Protein AF-A0A0V0QT48-F1 (afdb_monomer)

Radius of gyration: 17.93 Å; Cα contacts (8 Å, |Δi|>4): 90; chains: 1; bounding box: 44×34×43 Å

Nearest PDB structures (foldseek):
  7otc-assembly1_w  TM=9.132E-01  e=5.231E-03  Escherichia coli BL21(DE3)
  8p2h-assembly1_E  TM=9.180E-01  e=8.820E-03  Staphylococcus aureus subsp. aureus NCTC 8325
  8p2f-assembly1_E  TM=8.529E-01  e=9.415E-03  Staphylococcus aureus subsp. aureus NCTC 8325
  7ug7-assembly1_EF  TM=8.406E-01  e=2.061E-02  Escherichia coli K-12
  4v9p-assembly3_FV  TM=8.915E-01  e=2.676E-02  Escherichia coli K-12

Mean predicted aligned error: 7.9 Å

Structure (mmCIF, N/CA/C/O backbone):
data_AF-A0A0V0QT48-F1
#
_entry.id   AF-A0A0V0QT48-F1
#
loop_
_atom_site.group_PDB
_atom_site.id
_atom_site.type_symbol
_atom_site.label_atom_id
_atom_site.label_alt_id
_atom_site.label_comp_id
_atom_site.label_asym_id
_atom_site.label_entity_id
_atom_site.label_seq_id
_atom_site.pdbx_PDB_ins_code
_atom_site.Cartn_x
_atom_site.Cartn_y
_atom_site.Cartn_z
_atom_site.occupancy
_atom_site.B_iso_or_equiv
_atom_site.auth_seq_id
_atom_site.auth_comp_id
_atom_site.auth_asym_id
_atom_site.auth_atom_id
_atom_site.pdbx_PDB_model_num
ATOM 1 N N . MET A 1 1 ? 9.657 9.840 -15.668 1.00 52.44 1 MET A N 1
ATOM 2 C CA . MET A 1 1 ? 8.442 10.635 -15.364 1.00 52.44 1 MET A CA 1
ATOM 3 C C . MET A 1 1 ? 8.785 12.114 -15.539 1.00 52.44 1 MET A C 1
ATOM 5 O O . MET A 1 1 ? 9.656 12.593 -14.827 1.00 52.44 1 MET A O 1
ATOM 9 N N . MET A 1 2 ? 8.202 12.817 -16.515 1.00 56.00 2 MET A N 1
ATOM 10 C CA . MET A 1 2 ? 8.464 14.252 -16.744 1.00 56.00 2 MET A CA 1
ATOM 11 C C . MET A 1 2 ? 7.289 15.080 -16.213 1.00 56.00 2 MET A C 1
ATOM 13 O O . MET A 1 2 ? 6.434 15.545 -16.968 1.00 56.00 2 MET A O 1
ATOM 17 N N . GLY A 1 3 ? 7.235 15.229 -14.886 1.00 69.69 3 GLY A N 1
ATOM 18 C CA . GLY A 1 3 ? 6.215 16.028 -14.203 1.00 69.69 3 GLY A CA 1
ATOM 19 C C . GLY A 1 3 ? 4.791 15.561 -14.518 1.00 69.69 3 GLY A C 1
ATOM 20 O O . GLY A 1 3 ? 4.450 14.4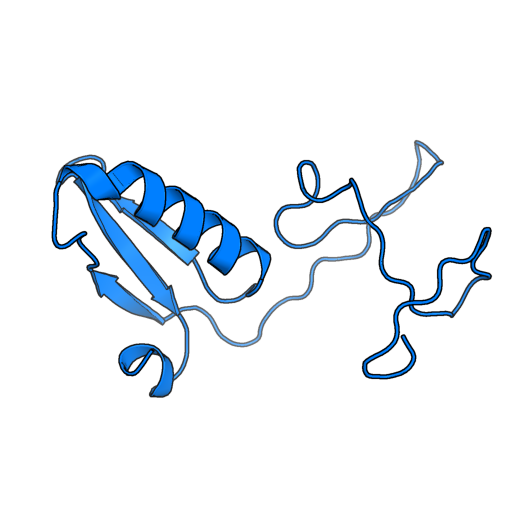07 -14.275 1.00 69.69 3 GLY A O 1
ATOM 21 N N . ASN A 1 4 ? 3.976 16.457 -15.081 1.00 76.25 4 ASN A N 1
ATOM 22 C CA . ASN A 1 4 ? 2.549 16.230 -15.342 1.00 76.25 4 ASN A CA 1
ATOM 2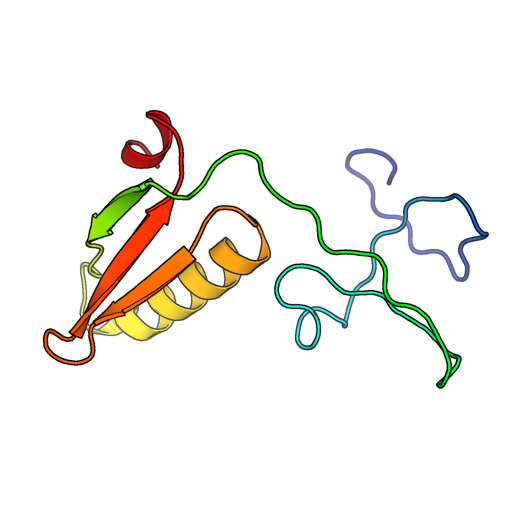3 C C . ASN A 1 4 ? 2.233 15.452 -16.630 1.00 76.25 4 ASN A C 1
ATOM 25 O O . ASN A 1 4 ? 1.064 15.152 -16.868 1.00 76.25 4 ASN A O 1
ATOM 29 N N . LYS A 1 5 ? 3.217 15.152 -17.489 1.00 78.88 5 LYS A N 1
ATOM 30 C CA . LYS A 1 5 ? 2.966 14.446 -18.757 1.00 78.88 5 LYS A CA 1
ATOM 31 C C . LYS A 1 5 ? 3.447 13.001 -18.681 1.00 78.88 5 LYS A C 1
ATOM 33 O O . LYS A 1 5 ? 4.601 12.728 -18.345 1.00 78.88 5 LYS A O 1
ATOM 38 N N . GLN A 1 6 ? 2.548 12.086 -19.028 1.00 81.06 6 GLN A N 1
ATOM 39 C CA . GLN A 1 6 ? 2.856 10.677 -19.243 1.00 81.06 6 GLN A CA 1
ATOM 40 C C . GLN A 1 6 ? 3.148 10.479 -20.731 1.00 81.06 6 GLN A C 1
ATOM 42 O O . GLN A 1 6 ? 2.366 10.899 -21.580 1.00 81.06 6 GLN A O 1
ATOM 47 N N . ILE A 1 7 ? 4.297 9.884 -21.035 1.00 84.56 7 ILE A N 1
ATOM 48 C CA . ILE A 1 7 ? 4.696 9.518 -22.393 1.00 84.56 7 ILE A CA 1
ATOM 49 C C . ILE A 1 7 ? 4.855 8.004 -22.380 1.00 84.56 7 ILE A C 1
ATOM 51 O O . ILE A 1 7 ? 5.603 7.480 -21.553 1.00 84.56 7 ILE A O 1
ATOM 55 N N . GLN A 1 8 ? 4.121 7.319 -23.252 1.00 87.38 8 GLN A N 1
ATOM 56 C CA . GLN A 1 8 ? 4.284 5.883 -23.442 1.00 87.38 8 GLN A CA 1
ATOM 57 C C . GLN A 1 8 ? 5.570 5.632 -24.229 1.00 87.38 8 GLN A C 1
ATOM 59 O O . GLN A 1 8 ? 5.861 6.336 -25.195 1.00 87.38 8 GLN A O 1
ATOM 64 N N . VAL A 1 9 ? 6.354 4.663 -23.772 1.00 88.56 9 VAL A N 1
ATOM 65 C CA . VAL A 1 9 ? 7.623 4.259 -24.381 1.00 88.56 9 VAL A CA 1
ATOM 66 C C . VAL A 1 9 ? 7.624 2.744 -24.531 1.00 88.56 9 VAL A C 1
ATOM 68 O O . VAL A 1 9 ? 7.157 2.047 -23.632 1.00 88.56 9 VAL A O 1
ATOM 71 N N . ASP A 1 10 ? 8.160 2.243 -25.642 1.00 90.06 10 ASP A N 1
ATOM 72 C CA . ASP A 1 10 ? 8.167 0.801 -25.930 1.00 90.06 10 ASP A CA 1
ATOM 73 C C . ASP A 1 10 ? 9.182 0.032 -25.072 1.00 90.06 10 ASP A C 1
ATOM 75 O O . ASP A 1 10 ? 8.999 -1.147 -24.782 1.00 90.06 10 ASP A O 1
ATOM 79 N N . SER A 1 11 ? 10.272 0.686 -24.654 1.00 88.81 11 SER A N 1
ATOM 80 C CA . SER A 1 11 ? 11.296 0.080 -23.801 1.00 88.81 11 SER A CA 1
ATOM 81 C C . SER A 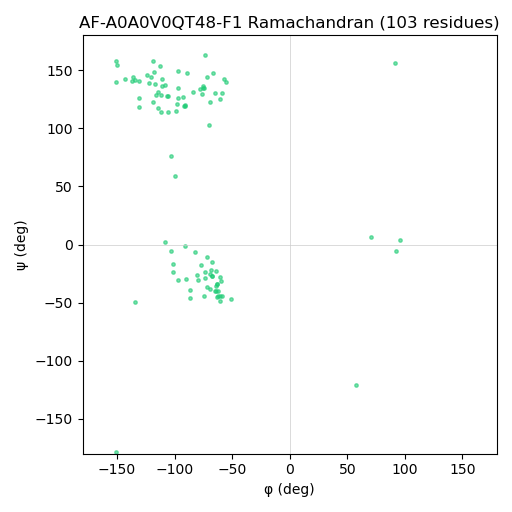1 11 ? 11.988 1.107 -22.906 1.00 88.81 11 SER A C 1
ATOM 83 O O . SER A 1 11 ? 12.050 2.300 -23.214 1.00 88.81 11 SER A O 1
ATOM 85 N N . VAL A 1 12 ? 12.508 0.635 -21.770 1.00 89.75 12 VAL A N 1
ATOM 86 C CA . VAL A 1 12 ? 13.214 1.448 -20.773 1.00 89.75 12 VAL A CA 1
ATOM 87 C C . VAL A 1 12 ? 14.535 0.751 -20.431 1.00 89.75 12 VAL A C 1
ATOM 89 O O . VAL A 1 12 ? 14.498 -0.375 -19.937 1.00 89.75 12 VAL A O 1
ATOM 92 N N . PRO A 1 13 ? 15.706 1.372 -20.678 1.00 92.12 13 PRO A N 1
ATOM 93 C CA . PRO A 1 13 ? 16.986 0.761 -20.335 1.00 92.12 13 PRO A CA 1
ATOM 94 C C . PRO A 1 13 ? 17.242 0.792 -18.821 1.00 92.12 13 PRO A C 1
ATOM 96 O O . PRO A 1 13 ? 16.613 1.549 -18.075 1.00 92.12 13 PRO A O 1
ATOM 99 N N . ALA A 1 14 ? 18.194 -0.029 -18.371 1.00 90.19 14 ALA A N 1
ATOM 100 C CA . ALA A 1 14 ? 18.559 -0.145 -16.963 1.00 90.19 14 ALA A CA 1
ATOM 101 C C . ALA A 1 14 ? 18.988 1.205 -16.355 1.00 90.19 14 ALA A C 1
ATOM 103 O O . ALA A 1 14 ? 19.656 2.011 -16.999 1.00 90.19 14 ALA A O 1
ATOM 104 N N . GLY A 1 15 ? 18.615 1.431 -15.092 1.00 89.56 15 GLY A N 1
ATOM 105 C CA . GLY A 1 15 ? 18.956 2.644 -14.336 1.00 89.56 15 GLY A CA 1
ATOM 106 C C . GLY A 1 15 ? 17.924 3.773 -14.413 1.00 89.56 15 GLY A C 1
ATOM 107 O O . GLY A 1 15 ? 18.054 4.754 -13.686 1.00 89.56 15 GLY A O 1
ATOM 108 N N . ASN A 1 16 ? 16.876 3.632 -15.230 1.00 89.06 16 ASN A N 1
ATOM 109 C CA . ASN A 1 16 ? 15.809 4.625 -15.349 1.00 89.06 16 ASN A CA 1
ATOM 110 C C . ASN A 1 16 ? 14.576 4.288 -14.499 1.00 89.06 16 ASN A C 1
ATOM 112 O O . ASN A 1 16 ? 14.204 3.128 -14.339 1.00 89.06 16 ASN A O 1
ATOM 116 N N . THR A 1 17 ? 13.875 5.326 -14.034 1.00 88.25 17 THR A N 1
ATOM 117 C CA . THR A 1 17 ? 12.579 5.189 -13.350 1.00 88.25 17 THR A CA 1
ATOM 118 C C . THR A 1 17 ? 11.426 5.277 -14.349 1.00 88.25 17 THR A C 1
ATOM 120 O O . THR A 1 17 ? 11.211 6.321 -14.979 1.00 88.25 17 THR A O 1
ATOM 123 N N . CYS A 1 18 ? 10.639 4.207 -14.446 1.00 88.94 18 CYS A N 1
ATOM 124 C CA . CYS A 1 18 ? 9.424 4.137 -15.254 1.00 88.94 18 CYS A CA 1
ATOM 125 C C . CYS A 1 18 ? 8.184 3.867 -14.393 1.00 88.94 18 CYS A C 1
ATOM 127 O O . CYS A 1 18 ? 8.284 3.377 -13.270 1.00 88.94 18 CYS A O 1
ATOM 129 N N . ALA A 1 19 ? 7.017 4.233 -14.921 1.00 88.25 19 ALA A N 1
ATOM 130 C CA . ALA A 1 19 ? 5.734 3.826 -14.368 1.00 88.25 19 ALA A CA 1
ATOM 131 C C . ALA A 1 19 ? 5.244 2.612 -15.160 1.00 88.25 19 ALA A C 1
ATOM 133 O O . ALA A 1 19 ? 5.319 2.614 -16.388 1.00 88.25 19 ALA A O 1
ATOM 134 N N . LEU A 1 20 ? 4.754 1.597 -14.455 1.00 87.06 20 LEU A N 1
ATOM 135 C CA . LEU A 1 20 ? 4.189 0.389 -15.045 1.00 87.06 20 LEU A CA 1
ATOM 136 C C . LEU A 1 20 ? 2.683 0.373 -14.793 1.00 87.06 20 LEU A C 1
ATOM 138 O O . LEU A 1 20 ? 2.232 0.778 -13.725 1.00 87.06 20 LEU A O 1
ATOM 142 N N . GLN A 1 21 ? 1.919 -0.097 -15.774 1.00 86.12 21 GLN A N 1
ATOM 143 C CA . GLN A 1 21 ? 0.466 -0.236 -15.694 1.00 86.12 21 GLN A CA 1
ATOM 144 C C . GLN A 1 21 ? 0.085 -1.707 -15.899 1.00 86.12 21 GLN A C 1
ATOM 146 O O . GLN A 1 21 ? 0.716 -2.397 -16.696 1.00 86.12 21 GLN A O 1
ATOM 151 N N . GLY A 1 22 ? -0.948 -2.182 -15.195 1.00 85.94 22 GLY A N 1
ATOM 152 C CA . GLY A 1 22 ? -1.483 -3.546 -15.350 1.00 85.94 22 GLY A CA 1
ATOM 153 C C . GLY A 1 22 ? -0.949 -4.580 -14.352 1.00 85.94 22 GLY A C 1
ATOM 154 O O . GLY A 1 22 ? -1.307 -5.748 -14.437 1.00 85.94 22 GLY A O 1
ATOM 155 N N . ILE A 1 23 ? -0.126 -4.159 -13.389 1.00 86.69 23 ILE A N 1
ATOM 156 C CA . ILE A 1 23 ? 0.451 -5.024 -12.341 1.00 86.69 23 ILE A CA 1
ATOM 157 C C . ILE A 1 23 ? -0.155 -4.782 -10.947 1.00 86.69 23 ILE A C 1
ATOM 159 O O . ILE A 1 23 ? 0.251 -5.415 -9.971 1.00 86.69 23 ILE A O 1
ATOM 163 N N . ASP A 1 24 ? -1.139 -3.885 -10.853 1.00 81.56 24 ASP A N 1
ATOM 164 C CA . ASP A 1 24 ? -1.738 -3.417 -9.594 1.00 81.56 24 ASP A CA 1
ATOM 165 C C . ASP A 1 24 ? -2.458 -4.526 -8.812 1.00 81.56 24 ASP A C 1
ATOM 167 O O . ASP A 1 24 ? -2.655 -4.407 -7.599 1.00 81.56 24 ASP A O 1
ATOM 171 N N . ASP A 1 25 ? -2.869 -5.598 -9.491 1.00 83.12 25 ASP A N 1
ATOM 172 C CA . ASP A 1 25 ? -3.543 -6.744 -8.874 1.00 83.12 25 ASP A CA 1
ATOM 173 C C . ASP A 1 25 ? -2.563 -7.711 -8.199 1.00 83.12 25 ASP A C 1
ATOM 175 O O . ASP A 1 25 ? -2.926 -8.378 -7.230 1.00 83.12 25 ASP A O 1
ATOM 179 N N . PHE A 1 26 ? -1.310 -7.751 -8.658 1.00 83.25 26 PHE A N 1
ATOM 180 C CA . PHE A 1 26 ? -0.289 -8.673 -8.154 1.00 83.25 26 PHE A CA 1
ATOM 181 C C . PHE A 1 26 ? 0.613 -8.032 -7.097 1.00 83.25 26 PHE A C 1
ATOM 183 O O . PHE A 1 26 ? 1.099 -8.717 -6.195 1.00 83.25 26 PHE A O 1
ATOM 190 N N . ILE A 1 27 ? 0.838 -6.718 -7.180 1.00 83.38 27 ILE A N 1
ATOM 191 C CA . ILE A 1 27 ? 1.704 -5.991 -6.248 1.00 83.38 27 ILE A CA 1
ATOM 192 C C . ILE A 1 27 ? 0.847 -5.171 -5.284 1.00 83.38 27 ILE A C 1
ATOM 194 O O . ILE A 1 27 ? 0.199 -4.204 -5.668 1.00 83.38 27 ILE A O 1
ATOM 198 N N . ILE A 1 28 ? 0.877 -5.539 -3.999 1.00 76.81 28 ILE A N 1
ATOM 199 C CA . ILE A 1 28 ? 0.103 -4.841 -2.960 1.00 76.81 28 ILE A CA 1
ATOM 200 C C . ILE A 1 28 ? 0.872 -3.640 -2.391 1.00 76.81 28 ILE A C 1
ATOM 202 O O . ILE A 1 28 ? 0.291 -2.577 -2.220 1.00 76.81 28 ILE A O 1
ATOM 206 N N . LYS A 1 29 ? 2.163 -3.798 -2.070 1.00 79.19 29 LYS A N 1
ATOM 207 C CA . LYS A 1 29 ? 2.985 -2.734 -1.450 1.00 79.19 29 LYS A CA 1
ATOM 208 C C . LYS A 1 29 ? 4.353 -2.581 -2.093 1.00 79.19 29 LYS A C 1
ATOM 210 O O . LYS A 1 29 ? 4.801 -1.489 -2.421 1.00 79.19 29 LYS A O 1
ATOM 215 N N . THR A 1 30 ? 5.062 -3.689 -2.248 1.00 83.81 30 THR A N 1
ATOM 216 C CA . THR A 1 30 ? 6.378 -3.716 -2.880 1.00 83.81 30 THR A CA 1
ATOM 217 C C . THR A 1 30 ? 6.559 -5.081 -3.516 1.00 83.81 30 THR A C 1
ATOM 219 O O . THR A 1 30 ? 6.169 -6.088 -2.928 1.00 83.81 30 THR A O 1
ATOM 222 N N . GLY A 1 31 ? 7.145 -5.113 -4.705 1.00 85.38 31 GLY A N 1
ATOM 223 C CA . GLY A 1 31 ? 7.455 -6.339 -5.424 1.00 85.38 31 GLY A CA 1
ATOM 224 C C . GLY A 1 31 ? 8.679 -6.133 -6.305 1.00 85.38 31 GLY A C 1
ATOM 225 O O . GLY A 1 31 ? 9.037 -5.002 -6.629 1.00 85.38 31 GLY A O 1
ATOM 226 N N . SER A 1 32 ? 9.345 -7.226 -6.657 1.00 87.75 32 SER A N 1
ATOM 227 C CA . SER A 1 32 ? 10.403 -7.243 -7.667 1.00 87.75 32 SER A CA 1
ATOM 228 C C . SER A 1 32 ? 9.896 -8.036 -8.861 1.00 87.75 32 SER A C 1
ATOM 230 O O . SER A 1 32 ? 9.397 -9.143 -8.682 1.00 87.75 32 SER A O 1
ATOM 232 N N . ILE A 1 33 ? 9.997 -7.457 -10.055 1.00 88.25 33 ILE A N 1
ATOM 233 C CA . ILE A 1 33 ? 9.610 -8.110 -11.308 1.00 88.25 33 ILE A CA 1
ATOM 234 C C . ILE A 1 33 ? 10.876 -8.691 -11.920 1.00 88.25 33 ILE A C 1
ATOM 236 O O . ILE A 1 33 ? 11.876 -7.987 -12.068 1.00 88.25 33 ILE A O 1
ATOM 240 N N . VAL A 1 34 ? 10.837 -9.980 -12.228 1.00 88.31 34 VAL A N 1
ATOM 241 C CA . VAL A 1 34 ? 11.980 -10.770 -12.683 1.00 88.31 34 VAL A CA 1
ATOM 242 C C . VAL A 1 34 ? 11.498 -11.757 -13.739 1.00 88.31 34 VAL A C 1
ATOM 244 O O . VAL A 1 34 ? 10.398 -12.288 -13.631 1.00 88.31 34 VAL A O 1
ATOM 247 N N . GLU A 1 35 ? 12.317 -11.990 -14.759 1.00 86.44 35 GLU A N 1
ATOM 248 C CA . GLU A 1 35 ? 12.054 -13.004 -15.790 1.00 86.44 35 GLU A CA 1
ATOM 249 C C . GLU A 1 35 ? 12.659 -14.367 -15.411 1.00 86.44 35 GLU A C 1
ATOM 251 O O . GLU A 1 35 ? 12.132 -15.417 -15.757 1.00 86.44 35 GLU A O 1
ATOM 256 N N . LEU A 1 36 ? 13.763 -14.353 -14.659 1.00 89.56 36 LEU A N 1
ATOM 257 C CA . LEU A 1 36 ? 14.502 -15.545 -14.248 1.00 89.56 36 LEU A CA 1
ATOM 258 C C . LEU A 1 36 ? 13.885 -16.178 -12.993 1.00 89.56 36 LEU A C 1
ATOM 260 O O . LEU A 1 36 ? 13.720 -15.502 -11.973 1.00 89.56 36 LEU A O 1
ATOM 264 N N . GLU A 1 37 ? 13.658 -17.494 -13.031 1.00 79.06 37 GLU A N 1
ATOM 265 C CA . GLU A 1 37 ? 13.128 -18.262 -11.890 1.00 79.06 37 GLU A CA 1
ATOM 266 C C . GLU A 1 37 ? 14.069 -18.253 -10.676 1.00 79.06 37 GLU A C 1
ATOM 268 O O . GLU A 1 37 ? 13.614 -18.217 -9.536 1.00 79.06 37 GLU A O 1
ATOM 273 N N . ASN A 1 38 ? 15.388 -18.233 -10.900 1.00 82.12 38 ASN A N 1
ATOM 274 C CA . ASN A 1 38 ? 16.389 -18.279 -9.832 1.00 82.12 38 ASN A CA 1
ATOM 275 C C . ASN A 1 38 ? 16.942 -16.881 -9.509 1.00 82.12 38 ASN A C 1
ATOM 277 O O . ASN A 1 38 ? 18.133 -16.602 -9.673 1.00 82.12 38 ASN A O 1
ATOM 281 N N . SER A 1 39 ? 16.052 -15.972 -9.120 1.00 82.75 39 SER A N 1
ATOM 282 C CA . SER A 1 39 ? 16.369 -14.565 -8.863 1.00 82.75 39 SER A CA 1
ATOM 283 C C . SER A 1 39 ? 16.232 -14.191 -7.386 1.00 82.75 39 SER A C 1
ATOM 285 O O . SER A 1 39 ? 15.482 -14.793 -6.619 1.00 82.75 39 SER A O 1
ATOM 287 N N . TYR A 1 40 ? 16.987 -13.171 -6.975 1.00 84.38 40 TYR A N 1
ATOM 288 C CA . TYR A 1 40 ? 16.969 -12.659 -5.608 1.00 84.38 40 TYR A CA 1
ATOM 289 C C . TYR A 1 40 ? 16.077 -11.413 -5.538 1.00 84.38 40 TYR A C 1
ATOM 291 O O . TYR A 1 40 ? 16.418 -10.400 -6.156 1.00 84.38 40 TYR A O 1
ATOM 299 N N . PRO A 1 41 ? 14.948 -11.446 -4.803 1.00 83.31 41 PRO A N 1
ATOM 300 C CA . PRO A 1 41 ? 14.066 -10.292 -4.699 1.00 83.31 41 PRO A CA 1
ATOM 301 C C . PRO A 1 41 ? 14.747 -9.144 -3.949 1.00 83.31 41 PRO A C 1
ATOM 303 O O . PRO A 1 41 ? 15.530 -9.352 -3.015 1.00 83.31 41 PRO A O 1
ATOM 306 N N . ILE A 1 42 ? 14.408 -7.911 -4.325 1.00 85.56 42 ILE A N 1
ATOM 307 C CA . ILE A 1 42 ? 14.870 -6.722 -3.613 1.00 85.56 42 ILE A CA 1
ATOM 308 C C . ILE A 1 42 ? 14.268 -6.745 -2.210 1.00 85.56 42 ILE A C 1
ATOM 310 O O . ILE A 1 42 ? 13.061 -6.915 -2.023 1.00 85.56 42 ILE A O 1
ATOM 314 N N . LYS A 1 43 ? 15.123 -6.549 -1.205 1.00 82.12 43 LYS A N 1
ATOM 315 C CA . LYS A 1 43 ? 14.693 -6.496 0.190 1.00 82.12 43 LYS A CA 1
ATOM 316 C C . LYS A 1 43 ? 13.700 -5.353 0.385 1.00 82.12 43 LYS A C 1
ATOM 318 O O . LYS A 1 43 ? 14.010 -4.199 0.096 1.00 82.12 43 LYS A O 1
ATOM 323 N N . THR A 1 44 ? 12.526 -5.678 0.921 1.00 78.44 44 THR A N 1
ATOM 324 C CA . THR A 1 44 ? 11.480 -4.697 1.216 1.00 78.44 44 THR A CA 1
ATOM 325 C C . THR A 1 44 ? 12.011 -3.587 2.122 1.00 78.44 44 THR A C 1
ATOM 327 O O . THR A 1 44 ? 12.757 -3.847 3.074 1.00 78.44 44 THR A O 1
ATOM 330 N N . MET A 1 45 ? 11.605 -2.347 1.839 1.00 73.00 45 MET A N 1
ATOM 331 C CA . MET A 1 45 ? 11.935 -1.207 2.687 1.00 73.00 45 MET A CA 1
ATOM 332 C C . MET A 1 45 ? 11.413 -1.424 4.109 1.00 73.00 45 MET A C 1
ATOM 334 O O . MET A 1 45 ? 10.245 -1.749 4.323 1.00 73.00 45 MET A O 1
ATOM 338 N N . LYS A 1 46 ? 12.291 -1.212 5.093 1.00 73.62 46 LYS A N 1
ATOM 339 C CA . LYS A 1 46 ? 11.900 -1.110 6.498 1.00 73.62 46 LYS A CA 1
ATOM 340 C C . LYS A 1 46 ? 11.649 0.355 6.813 1.00 73.62 46 LYS A C 1
ATOM 342 O O . LYS A 1 46 ? 12.559 1.171 6.706 1.00 73.62 46 LYS A O 1
ATOM 347 N N . TYR A 1 47 ? 10.428 0.675 7.212 1.00 73.31 47 TYR A N 1
ATOM 348 C CA . TYR A 1 47 ? 10.107 2.001 7.721 1.00 73.31 47 TYR A CA 1
ATOM 349 C C . TYR A 1 47 ? 10.596 2.110 9.164 1.00 73.31 47 TYR A C 1
ATOM 351 O O . TYR A 1 47 ? 10.361 1.211 9.968 1.00 73.31 47 TYR A O 1
ATOM 359 N N . SER A 1 48 ? 11.264 3.216 9.499 1.00 74.94 48 SER A N 1
ATOM 360 C CA . SER A 1 48 ? 11.702 3.493 10.877 1.00 74.94 48 SER A CA 1
ATOM 361 C C . SER A 1 48 ? 10.531 3.739 11.831 1.00 74.94 48 SER A C 1
ATOM 363 O O . SER A 1 48 ? 10.715 3.738 13.044 1.00 74.94 48 SER A O 1
ATOM 365 N N . VAL A 1 49 ? 9.334 3.976 11.288 1.00 76.31 49 VAL A N 1
ATOM 366 C CA . VAL A 1 49 ? 8.125 4.288 12.045 1.00 76.31 49 VAL A CA 1
ATOM 367 C C . VAL A 1 49 ? 7.081 3.194 11.863 1.00 76.31 49 VAL A C 1
ATOM 369 O O . VAL A 1 49 ? 6.726 2.829 10.743 1.00 76.31 49 VAL A O 1
ATOM 372 N N . SER A 1 50 ? 6.564 2.704 12.984 1.00 76.81 50 SER A N 1
ATOM 373 C CA . SER A 1 50 ? 5.411 1.809 13.011 1.00 76.81 50 SER A CA 1
ATOM 374 C C . SER A 1 50 ? 4.113 2.623 13.096 1.00 76.81 50 SER A C 1
ATOM 376 O O . SER A 1 50 ? 4.106 3.699 13.709 1.00 76.81 50 SER A O 1
ATOM 378 N N . PRO A 1 51 ? 3.005 2.144 12.506 1.00 81.38 51 PRO A N 1
ATOM 379 C CA . PRO A 1 51 ? 1.705 2.779 12.666 1.00 81.38 51 PRO A CA 1
ATOM 380 C C . PRO A 1 51 ? 1.198 2.562 14.099 1.00 81.38 51 PRO A C 1
ATOM 382 O O . PRO A 1 51 ? 0.769 1.470 14.465 1.00 81.38 51 PRO A O 1
ATOM 385 N N . VAL A 1 52 ? 1.298 3.601 14.928 1.00 82.94 52 VAL A N 1
ATOM 386 C CA . VAL A 1 52 ? 0.912 3.565 16.352 1.00 82.94 52 VAL A CA 1
ATOM 387 C C . VAL A 1 52 ? -0.450 4.201 16.612 1.00 82.94 52 VAL A C 1
ATOM 389 O O . VAL A 1 52 ? -1.101 3.882 17.603 1.00 82.94 52 VAL A O 1
ATOM 392 N N . VAL A 1 53 ? -0.902 5.095 15.731 1.00 84.50 53 VAL A N 1
ATOM 393 C CA . VAL A 1 53 ? -2.185 5.781 15.885 1.00 84.50 53 VAL A CA 1
ATOM 394 C C . VAL A 1 53 ? -3.253 4.968 15.177 1.00 84.50 53 VAL A C 1
ATOM 396 O O . VAL A 1 53 ? -3.163 4.776 13.970 1.00 84.50 53 VAL A O 1
ATOM 399 N N . LYS A 1 54 ? -4.268 4.526 15.920 1.00 86.06 54 LYS A N 1
ATOM 400 C CA . LYS A 1 54 ? -5.429 3.803 15.397 1.00 86.06 54 LYS A CA 1
ATOM 401 C C . LYS A 1 54 ? -6.684 4.668 15.501 1.00 86.06 54 LYS A C 1
ATOM 403 O O . LYS A 1 54 ? -6.901 5.313 16.527 1.00 86.06 54 LYS A O 1
ATOM 408 N N . VAL A 1 55 ? -7.493 4.681 14.446 1.00 86.81 55 VAL A N 1
ATOM 409 C CA . VAL A 1 55 ? -8.775 5.395 14.381 1.00 86.81 55 VAL A CA 1
ATOM 410 C C . VAL A 1 55 ? -9.840 4.436 13.865 1.00 86.81 55 VAL A C 1
ATOM 412 O O . VAL A 1 55 ? -9.660 3.820 12.816 1.00 86.81 55 VAL A O 1
ATOM 415 N N . ALA A 1 56 ? -10.939 4.301 14.605 1.00 87.62 56 ALA A N 1
ATOM 416 C CA . ALA A 1 56 ? -12.104 3.552 14.153 1.00 87.62 56 ALA A CA 1
ATOM 417 C C . ALA A 1 56 ? -12.879 4.384 13.124 1.00 87.62 56 ALA A C 1
ATOM 419 O O . ALA A 1 56 ? -13.177 5.557 13.365 1.00 87.62 56 ALA A O 1
ATOM 420 N N . VAL A 1 57 ? -13.197 3.782 11.981 1.00 87.38 57 VAL A N 1
ATOM 421 C CA . VAL A 1 57 ? -13.937 4.421 10.890 1.00 87.38 57 VAL A CA 1
ATOM 422 C C . VAL A 1 57 ? -15.201 3.628 10.592 1.00 87.38 57 VAL A C 1
ATOM 424 O O . VAL A 1 57 ? -15.201 2.398 10.570 1.00 87.38 57 VAL A O 1
ATOM 427 N N . SER A 1 58 ? -16.295 4.339 10.345 1.00 86.00 58 SER A N 1
ATOM 428 C CA . SER A 1 58 ? -17.567 3.748 9.938 1.00 86.00 58 SER A CA 1
ATOM 429 C C . SER A 1 58 ? -18.178 4.565 8.800 1.00 86.00 58 SER A C 1
ATOM 431 O O . SER A 1 58 ? -18.010 5.788 8.751 1.00 86.00 58 SER A O 1
ATOM 433 N N . PRO A 1 59 ? -18.849 3.915 7.835 1.00 86.94 59 PRO A N 1
ATOM 434 C CA . PRO A 1 59 ? -19.527 4.633 6.772 1.00 86.94 59 PRO A CA 1
ATOM 435 C C . PRO A 1 59 ? -20.770 5.329 7.335 1.00 86.94 59 PRO A C 1
ATOM 437 O O . PRO A 1 59 ? -21.478 4.784 8.178 1.00 86.94 59 PRO A O 1
ATOM 440 N N . LYS A 1 60 ? -21.073 6.526 6.824 1.00 87.69 60 LYS A N 1
ATOM 441 C CA . LYS A 1 60 ? -22.270 7.278 7.230 1.00 87.69 60 LYS A CA 1
ATOM 442 C C . LYS A 1 60 ? -23.567 6.551 6.858 1.00 87.69 60 LYS A C 1
ATOM 444 O O . LYS A 1 60 ? -24.532 6.606 7.610 1.00 87.69 60 LYS A O 1
ATOM 449 N N . ASN A 1 61 ? -23.572 5.869 5.712 1.00 89.56 61 ASN A N 1
ATOM 450 C CA . ASN A 1 61 ? -24.675 5.027 5.262 1.00 89.56 61 ASN A CA 1
ATOM 451 C C . ASN A 1 61 ? -24.201 3.576 5.159 1.00 89.56 61 ASN A C 1
ATOM 453 O O . ASN A 1 61 ? -23.139 3.307 4.598 1.00 89.56 61 ASN A O 1
ATOM 457 N N . SER A 1 62 ? -25.025 2.623 5.591 1.00 83.12 62 SER A N 1
ATOM 458 C CA . SER A 1 62 ? -24.695 1.192 5.515 1.00 83.12 62 SER A CA 1
ATOM 459 C C . SER A 1 62 ? -24.471 0.694 4.079 1.00 83.12 62 SER A C 1
ATOM 461 O O . SER A 1 62 ? -23.688 -0.227 3.866 1.00 83.12 62 SER A O 1
ATOM 463 N N . ALA A 1 63 ? -25.099 1.328 3.083 1.00 89.62 63 ALA A N 1
ATOM 464 C CA . ALA A 1 63 ? -24.933 0.986 1.668 1.00 89.62 63 ALA A CA 1
ATOM 465 C C . ALA A 1 63 ? -23.531 1.308 1.109 1.00 89.62 63 ALA A C 1
ATOM 467 O O . ALA A 1 63 ? -23.116 0.716 0.114 1.00 89.62 63 ALA A O 1
ATOM 468 N N . ASP A 1 64 ? -22.786 2.218 1.745 1.00 89.62 64 ASP A N 1
ATOM 469 C CA . ASP A 1 64 ? -21.461 2.654 1.286 1.00 89.62 64 ASP A CA 1
ATOM 470 C C . ASP A 1 64 ? -20.311 1.823 1.887 1.00 89.62 64 ASP A C 1
ATOM 472 O O . ASP A 1 64 ? -19.148 2.022 1.533 1.00 89.62 64 ASP A O 1
ATOM 476 N N . LEU A 1 65 ? -20.609 0.848 2.753 1.00 86.88 65 LEU A N 1
ATOM 477 C CA . LEU A 1 65 ? -19.620 -0.061 3.340 1.00 86.88 65 LEU A CA 1
ATOM 478 C C . LEU A 1 65 ? -18.697 -0.750 2.307 1.00 86.88 65 LEU A C 1
ATOM 480 O O . LEU A 1 65 ? -17.478 -0.701 2.491 1.00 86.88 65 LEU A O 1
ATOM 484 N N . PRO A 1 66 ? -19.191 -1.323 1.188 1.00 88.69 66 PRO A N 1
ATOM 485 C CA . PRO A 1 66 ? -18.306 -1.893 0.169 1.00 88.69 66 PRO A CA 1
ATOM 486 C C . PRO A 1 66 ? -17.397 -0.844 -0.489 1.00 88.69 66 PRO A C 1
ATOM 488 O O . PRO A 1 66 ? -16.244 -1.141 -0.803 1.00 88.69 66 PRO A O 1
ATOM 491 N N . ARG A 1 67 ? -17.873 0.398 -0.657 1.00 89.19 67 ARG A N 1
ATOM 492 C CA . ARG A 1 67 ? -17.061 1.494 -1.211 1.00 89.19 67 ARG A CA 1
ATOM 493 C C . ARG A 1 67 ? -15.965 1.927 -0.244 1.00 89.19 67 ARG A C 1
ATOM 495 O O . ARG A 1 67 ? -14.849 2.195 -0.685 1.00 89.19 67 ARG A O 1
ATOM 502 N N . LEU A 1 68 ? -16.256 1.948 1.058 1.00 88.69 68 LEU A N 1
ATOM 503 C CA . LEU A 1 68 ? -15.266 2.239 2.094 1.00 88.69 68 LEU A CA 1
ATOM 504 C C . LEU A 1 68 ? -14.126 1.214 2.065 1.00 88.69 68 LEU A C 1
ATOM 506 O O . LEU A 1 68 ? -12.963 1.603 2.018 1.00 88.69 68 LEU A O 1
ATOM 510 N N . ILE A 1 69 ? -14.448 -0.083 2.020 1.00 88.00 69 ILE A N 1
ATOM 511 C CA . ILE A 1 69 ? -13.438 -1.154 1.977 1.00 88.00 69 ILE A CA 1
ATOM 512 C C . ILE A 1 69 ? -12.560 -1.032 0.724 1.00 88.00 69 ILE A C 1
ATOM 514 O O . ILE A 1 69 ? -11.336 -1.112 0.821 1.00 88.00 69 ILE A O 1
ATOM 518 N N . GLN A 1 70 ? -13.158 -0.770 -0.442 1.00 89.06 70 GLN A N 1
ATOM 519 C CA . GLN A 1 70 ? -12.402 -0.542 -1.679 1.00 89.06 70 GLN A CA 1
ATOM 520 C C . GLN A 1 70 ? -11.491 0.693 -1.590 1.00 89.06 70 GLN A C 1
ATOM 522 O O . GLN A 1 70 ? -10.359 0.667 -2.075 1.00 89.06 70 GLN A O 1
ATOM 527 N N . GLY A 1 71 ? -11.964 1.775 -0.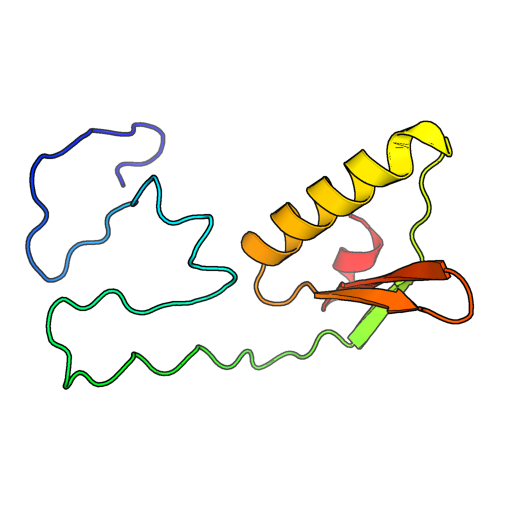966 1.00 89.38 71 GLY A N 1
ATOM 528 C CA . GLY A 1 71 ? -11.162 2.974 -0.722 1.00 89.38 71 GLY A CA 1
ATOM 529 C C . GLY A 1 71 ? -9.970 2.698 0.195 1.00 89.38 71 GLY A C 1
ATOM 530 O O . GLY A 1 71 ? -8.847 3.084 -0.126 1.00 89.38 71 GLY A O 1
ATOM 531 N N . LEU A 1 72 ? -10.188 1.959 1.286 1.00 88.94 72 LEU A N 1
ATOM 532 C CA . LEU A 1 72 ? -9.132 1.571 2.226 1.00 88.94 72 LEU A CA 1
ATOM 533 C C . LEU A 1 72 ? -8.085 0.658 1.580 1.00 88.94 72 LEU A C 1
ATOM 535 O O . LEU A 1 72 ? -6.890 0.861 1.787 1.00 88.94 72 LEU A O 1
ATOM 539 N N . GLN A 1 73 ? -8.504 -0.286 0.733 1.00 88.38 73 GLN A N 1
ATOM 540 C CA . GLN A 1 73 ? -7.575 -1.110 -0.046 1.00 88.38 73 GLN A CA 1
ATOM 541 C C . GLN A 1 73 ? -6.680 -0.258 -0.952 1.00 88.38 73 GLN A C 1
ATOM 543 O O . GLN A 1 73 ? -5.469 -0.473 -0.991 1.00 88.38 73 GLN A O 1
ATOM 548 N N . LYS A 1 74 ? -7.245 0.738 -1.645 1.00 87.12 74 LYS A N 1
ATOM 549 C CA . LYS A 1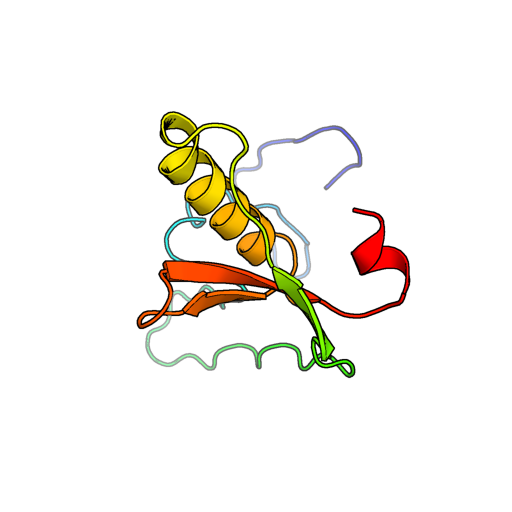 74 ? -6.464 1.671 -2.475 1.00 87.12 74 LYS A CA 1
ATOM 550 C C . LYS A 1 74 ? -5.511 2.525 -1.637 1.00 87.12 74 LYS A C 1
ATOM 552 O O . LYS A 1 74 ? -4.368 2.720 -2.039 1.00 87.12 74 LYS A O 1
ATOM 557 N N . LEU A 1 75 ? -5.948 2.978 -0.464 1.00 87.06 75 LEU A N 1
ATOM 558 C CA . LEU A 1 75 ? -5.117 3.761 0.450 1.00 87.06 75 LEU A CA 1
ATOM 559 C C . LEU A 1 75 ? -3.905 2.956 0.940 1.00 87.06 75 LEU A C 1
ATOM 561 O O . LEU A 1 75 ? -2.784 3.450 0.905 1.00 87.06 75 LEU A O 1
ATOM 565 N N . THR A 1 76 ? -4.099 1.691 1.319 1.00 86.00 76 THR A N 1
ATOM 566 C CA . THR A 1 76 ? -3.001 0.803 1.740 1.00 86.00 76 THR A CA 1
ATOM 567 C C . THR A 1 76 ? -2.038 0.445 0.605 1.00 86.00 76 THR A C 1
ATOM 569 O O . THR A 1 76 ? -0.866 0.186 0.881 1.00 86.00 76 THR A O 1
ATOM 572 N N . LYS A 1 77 ? -2.499 0.441 -0.654 1.00 85.00 77 LYS A N 1
ATOM 573 C CA . LYS A 1 77 ? -1.618 0.303 -1.827 1.00 85.00 77 LYS A CA 1
ATOM 574 C C . LYS A 1 77 ? -0.785 1.567 -2.076 1.00 85.00 77 LYS A C 1
ATOM 576 O O . LYS A 1 77 ? 0.368 1.463 -2.474 1.00 85.00 77 LYS A O 1
ATOM 581 N N . SER A 1 78 ? -1.358 2.747 -1.832 1.00 84.19 78 SER A N 1
ATOM 582 C CA . SER A 1 78 ? -0.676 4.034 -2.026 1.00 84.19 78 SER A CA 1
ATOM 583 C C . SER A 1 78 ? 0.353 4.322 -0.928 1.00 84.19 78 SER A C 1
ATOM 585 O O . SER A 1 78 ? 1.470 4.742 -1.223 1.00 84.19 78 SER A O 1
ATOM 587 N N . ASP A 1 79 ? -0.007 4.080 0.336 1.00 84.44 79 ASP A N 1
ATOM 588 C CA . ASP A 1 79 ? 0.821 4.399 1.498 1.00 84.44 79 ASP A CA 1
ATOM 589 C C . ASP A 1 79 ? 1.275 3.147 2.247 1.00 84.44 79 ASP A C 1
ATOM 591 O O . ASP A 1 79 ? 0.499 2.428 2.877 1.00 84.44 79 ASP A O 1
ATOM 595 N N . ASN A 1 80 ? 2.589 2.934 2.281 1.00 77.06 80 ASN A N 1
ATOM 596 C CA . ASN A 1 80 ? 3.173 1.749 2.906 1.00 77.06 80 ASN A CA 1
ATOM 597 C C . ASN A 1 80 ? 3.000 1.695 4.437 1.00 77.06 80 ASN A C 1
ATOM 599 O O . ASN A 1 80 ? 2.952 0.598 5.007 1.00 77.06 80 ASN A O 1
ATOM 603 N N . ILE A 1 81 ? 2.884 2.856 5.092 1.00 82.75 81 ILE A N 1
ATOM 604 C CA . ILE A 1 81 ? 2.721 2.982 6.551 1.00 82.75 81 ILE A CA 1
ATOM 605 C C . ILE A 1 81 ? 1.271 2.716 6.972 1.00 82.75 81 ILE A C 1
ATOM 607 O O . ILE A 1 81 ? 1.044 2.200 8.067 1.00 82.75 81 ILE A O 1
ATOM 611 N N . VAL A 1 82 ? 0.297 3.033 6.113 1.00 85.81 82 VAL A N 1
ATOM 612 C CA . VAL A 1 82 ? -1.122 2.883 6.439 1.00 85.81 82 VAL A CA 1
ATOM 613 C C . VAL A 1 82 ? -1.514 1.409 6.385 1.00 85.81 82 VAL A C 1
ATOM 615 O O . VAL A 1 82 ? -1.144 0.658 5.475 1.00 85.81 82 VAL A O 1
ATOM 618 N N . GLN A 1 83 ? -2.257 0.979 7.397 1.00 86.50 83 GLN A N 1
ATOM 619 C CA . GLN A 1 83 ? -2.794 -0.373 7.507 1.00 86.50 83 GLN A CA 1
ATOM 620 C C . GLN A 1 83 ? -4.235 -0.274 7.986 1.00 86.50 83 GLN A C 1
ATOM 622 O O . GLN A 1 83 ? -4.535 0.559 8.835 1.00 86.50 83 GLN A O 1
ATOM 627 N N . TYR A 1 84 ? -5.123 -1.107 7.460 1.00 89.88 84 TYR A N 1
ATOM 628 C CA . TYR A 1 84 ? -6.475 -1.228 7.990 1.00 89.88 84 TYR A CA 1
ATOM 629 C C . TYR A 1 84 ? -6.695 -2.647 8.506 1.00 89.88 84 TYR A C 1
ATOM 631 O O . TYR A 1 84 ? -6.126 -3.609 7.990 1.00 89.88 84 TYR A O 1
ATOM 639 N N . GLU A 1 85 ? -7.526 -2.764 9.529 1.00 87.75 85 GLU A N 1
ATOM 640 C CA . GLU A 1 85 ? -7.900 -4.024 10.153 1.00 87.75 85 GLU A CA 1
ATOM 641 C C . GLU A 1 85 ? -9.413 -4.034 10.360 1.00 87.75 85 GLU A C 1
ATOM 643 O O . GLU A 1 85 ? -10.011 -3.002 10.669 1.00 87.75 85 GLU A O 1
ATOM 648 N N . ILE A 1 86 ? -10.035 -5.194 10.160 1.00 88.38 86 ILE A N 1
ATOM 649 C CA . ILE A 1 86 ? -11.457 -5.405 10.426 1.00 88.38 86 ILE A CA 1
ATOM 650 C C . ILE A 1 86 ? -11.536 -6.365 11.604 1.00 88.38 86 ILE A C 1
ATOM 652 O O . ILE A 1 86 ? -11.123 -7.523 11.488 1.00 88.38 86 ILE A O 1
ATOM 656 N N . ASN A 1 87 ? -12.042 -5.879 12.732 1.00 86.06 87 ASN A N 1
ATOM 657 C CA . ASN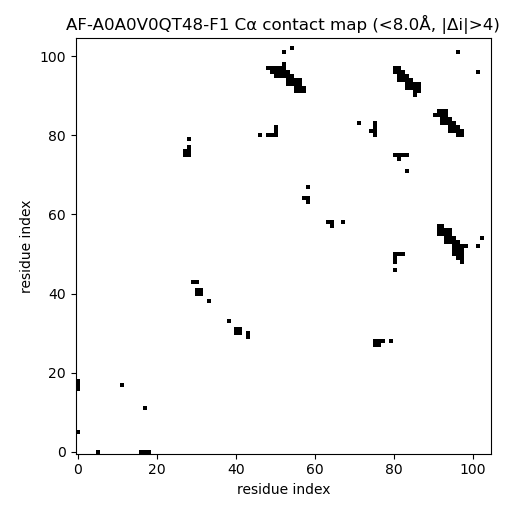 A 1 87 ? -12.258 -6.711 13.903 1.00 86.06 87 ASN A CA 1
ATOM 658 C C . ASN A 1 87 ? -13.400 -7.696 13.604 1.00 86.06 87 ASN A C 1
ATOM 660 O O . ASN A 1 87 ? -14.502 -7.286 13.244 1.00 86.06 87 ASN A O 1
ATOM 664 N N . LYS A 1 88 ? -13.132 -8.999 13.723 1.00 79.06 88 LYS A N 1
ATOM 665 C CA . LYS A 1 88 ? -14.102 -10.057 13.401 1.00 79.06 88 LYS A CA 1
ATOM 666 C C . LYS A 1 88 ? -15.209 -10.191 14.446 1.00 79.06 88 LYS A C 1
ATOM 668 O O . LYS A 1 88 ? -16.283 -10.674 14.103 1.00 79.06 88 LYS A O 1
ATOM 673 N N . ASP A 1 89 ? -14.954 -9.755 15.677 1.00 82.62 89 ASP A N 1
ATOM 674 C CA . ASP A 1 89 ? -15.886 -9.877 16.797 1.00 82.62 89 ASP A CA 1
ATOM 675 C C . ASP A 1 89 ? -16.868 -8.699 16.847 1.00 82.62 89 ASP A C 1
ATOM 677 O O . ASP A 1 89 ? -18.054 -8.887 17.107 1.00 82.62 89 ASP A O 1
ATOM 681 N N . THR A 1 90 ? -16.391 -7.480 16.565 1.00 82.12 90 THR A N 1
ATOM 682 C CA . THR A 1 90 ? -17.216 -6.255 16.599 1.00 82.12 90 THR A CA 1
ATOM 683 C C . THR A 1 90 ? -17.656 -5.772 15.217 1.00 82.12 90 THR A C 1
ATOM 685 O O . THR A 1 90 ? -18.565 -4.951 15.111 1.00 82.12 90 THR A O 1
ATOM 688 N N . GLY A 1 91 ? -17.019 -6.252 14.145 1.00 81.12 91 GLY A N 1
ATOM 689 C CA . GLY A 1 91 ? -17.213 -5.736 12.787 1.00 81.12 91 GLY A CA 1
ATOM 690 C C . GLY A 1 91 ? -16.622 -4.338 12.566 1.00 81.12 91 GLY A C 1
ATOM 691 O O . GLY A 1 91 ? -16.837 -3.744 11.509 1.00 81.12 91 GLY A O 1
ATOM 692 N N . GLU A 1 92 ? -15.888 -3.792 13.539 1.00 86.12 92 GLU A N 1
ATOM 693 C CA . GLU A 1 92 ? -15.322 -2.448 13.452 1.00 86.12 92 GLU A CA 1
ATOM 694 C C . GLU A 1 92 ? -14.108 -2.402 12.526 1.00 86.12 92 GLU A C 1
ATOM 696 O O . GLU A 1 92 ? -13.207 -3.243 12.586 1.00 86.12 92 GLU A O 1
ATOM 701 N N . ILE A 1 93 ? -14.061 -1.362 11.697 1.00 89.00 93 ILE A N 1
ATOM 702 C CA . ILE A 1 93 ? -12.948 -1.102 10.791 1.00 89.00 93 ILE A CA 1
ATOM 703 C C . ILE A 1 93 ? -12.033 -0.078 11.455 1.00 89.00 93 ILE A C 1
ATOM 705 O O . ILE A 1 93 ? -12.446 1.039 11.760 1.00 89.00 93 ILE A O 1
ATOM 709 N N . THR A 1 94 ? -10.776 -0.449 11.671 1.00 88.75 94 THR A N 1
ATOM 710 C CA . THR A 1 94 ? -9.763 0.433 12.256 1.00 88.75 94 THR A CA 1
ATOM 711 C C . THR A 1 94 ? -8.681 0.732 11.233 1.00 88.75 94 THR A C 1
ATOM 713 O O . THR A 1 94 ? -8.130 -0.184 10.627 1.00 88.75 94 THR A O 1
ATOM 716 N N . VAL A 1 95 ? -8.335 2.007 11.068 1.00 89.56 95 VAL A N 1
ATOM 717 C CA . VAL A 1 95 ? -7.208 2.445 10.238 1.00 89.56 95 VAL A CA 1
ATOM 718 C C . VAL A 1 95 ? -6.065 2.883 11.145 1.00 89.56 95 VAL A C 1
ATOM 720 O O . VAL A 1 95 ? -6.246 3.692 12.057 1.00 89.56 95 VAL A O 1
ATOM 723 N N . ALA A 1 96 ? -4.885 2.329 10.901 1.00 88.00 96 ALA A N 1
ATOM 724 C CA . ALA A 1 96 ? -3.656 2.605 11.616 1.00 88.00 96 ALA A CA 1
ATOM 725 C C . ALA A 1 96 ? -2.687 3.411 10.741 1.00 88.00 96 ALA A C 1
ATOM 727 O O . ALA A 1 96 ? -2.483 3.100 9.566 1.00 88.00 96 ALA A O 1
ATOM 728 N N . GLY A 1 97 ? -2.053 4.418 11.336 1.00 85.62 97 GLY A N 1
ATOM 729 C CA . GLY A 1 97 ? -1.073 5.282 10.685 1.00 85.62 97 GLY A CA 1
ATOM 730 C C . GLY A 1 97 ? -0.045 5.836 11.668 1.00 85.62 97 GLY A C 1
ATOM 731 O O . GLY A 1 97 ? -0.044 5.513 12.861 1.00 85.62 97 GLY A O 1
ATOM 732 N N . SER A 1 98 ? 0.865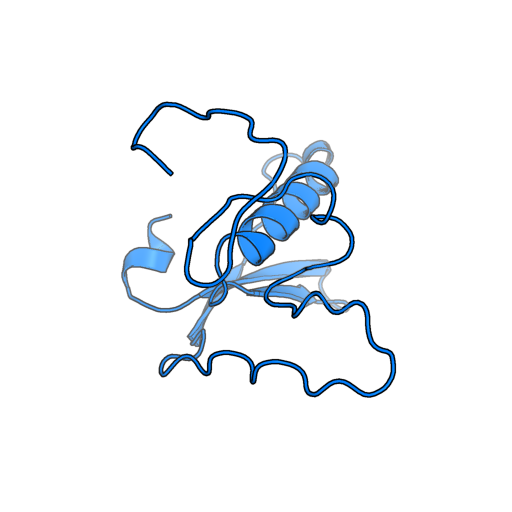 6.665 11.161 1.00 82.06 98 SER A N 1
ATOM 733 C CA . SER A 1 98 ? 1.921 7.294 11.959 1.00 82.06 98 SER A CA 1
ATOM 734 C C . SER A 1 98 ? 1.881 8.816 11.833 1.00 82.06 98 SER A C 1
ATOM 736 O O . SER A 1 98 ? 1.565 9.354 10.774 1.00 82.06 98 SER A O 1
ATOM 738 N N . GLY A 1 99 ? 2.225 9.505 12.922 1.00 72.31 99 GLY A N 1
ATOM 73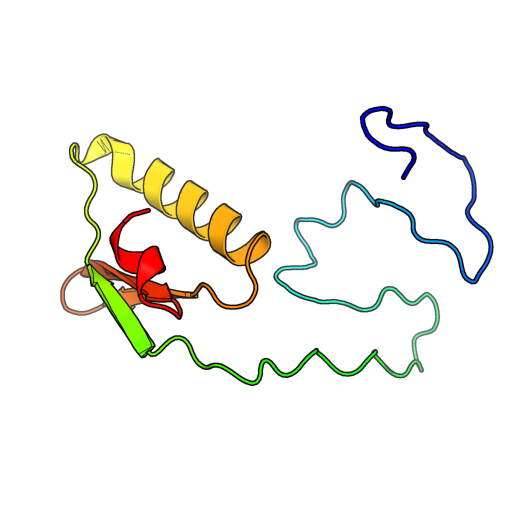9 C CA . GLY A 1 99 ? 2.295 10.963 12.986 1.00 72.31 99 GLY A CA 1
ATOM 740 C C . GLY A 1 99 ? 1.006 11.655 13.446 1.00 72.31 99 GLY A C 1
ATOM 741 O O . GLY A 1 99 ? -0.104 11.145 13.319 1.00 72.31 99 GLY A O 1
ATOM 742 N N . ASN A 1 100 ? 1.166 12.868 13.980 1.00 65.06 100 ASN A N 1
ATOM 743 C CA . ASN A 1 100 ? 0.073 13.654 14.569 1.00 65.06 100 ASN A CA 1
ATOM 744 C C . ASN A 1 100 ? -0.937 14.166 13.530 1.00 65.06 100 ASN A C 1
ATOM 746 O O . ASN A 1 100 ? -2.099 14.399 13.858 1.00 65.06 100 ASN A O 1
ATOM 750 N N . TYR A 1 101 ? -0.506 14.325 12.277 1.00 67.25 101 TYR A N 1
ATOM 751 C CA . TYR A 1 101 ? -1.362 14.788 11.185 1.00 67.25 101 TYR A CA 1
ATOM 752 C C . TYR A 1 101 ? -2.290 13.699 10.647 1.00 67.25 101 TYR A C 1
ATOM 754 O O . TYR A 1 101 ? -3.301 14.035 10.045 1.00 67.25 101 TYR A O 1
ATOM 762 N N . PHE A 1 102 ? -2.012 12.421 10.930 1.00 67.31 102 PHE A N 1
ATOM 763 C CA . PHE A 1 102 ? -2.860 11.308 10.498 1.00 67.31 102 PHE A CA 1
ATOM 764 C C . PHE A 1 102 ? -4.292 11.412 11.046 1.00 67.31 102 PHE A C 1
ATOM 766 O O . PHE A 1 102 ? -5.234 11.033 10.371 1.00 67.31 102 PHE A O 1
ATOM 773 N N . LYS A 1 103 ? -4.484 11.999 12.237 1.00 58.84 103 LYS A N 1
ATOM 774 C CA . LYS A 1 103 ? -5.822 12.218 12.821 1.00 58.84 103 LYS A CA 1
ATOM 775 C C . LYS A 1 103 ? -6.655 13.307 12.126 1.00 58.84 103 LYS A C 1
ATOM 777 O O . LYS A 1 103 ? -7.813 13.475 12.491 1.00 58.84 103 LYS A O 1
ATOM 782 N N . LYS A 1 104 ? -6.065 14.104 11.228 1.00 56.62 104 LYS A N 1
ATOM 783 C CA . LYS A 1 104 ? -6.741 15.224 10.544 1.00 56.62 104 LYS A CA 1
ATOM 784 C C . LYS A 1 104 ? -7.144 14.911 9.099 1.00 56.62 104 LYS A C 1
ATOM 786 O O . LYS A 1 104 ? -7.750 15.774 8.469 1.00 56.62 104 LYS A O 1
ATOM 791 N N . ILE A 1 105 ? -6.750 13.746 8.587 1.00 53.97 105 ILE A N 1
ATOM 792 C CA . ILE A 1 105 ? -7.094 13.238 7.253 1.00 53.97 105 ILE A CA 1
ATOM 793 C C . ILE A 1 105 ? -8.389 12.437 7.385 1.00 53.97 105 ILE A C 1
ATOM 795 O O . ILE A 1 105 ? -9.256 12.592 6.501 1.00 53.97 105 ILE A O 1
#

Sequence (105 aa):
MMGNKQIQVDSVPAGNTCALQGIDDFIIKTGSIVELENSYPIKTMKYSVSPVVKVAVSPKNSADLPRLIQGLQKLTKSDNIVQYEINKDTGEITVAGSGNYFKKI

Foldseek 3Di:
DPPPDDDDDPDDDPPDDDDDPDCCVPDQADWDDDPDPPDDIDDDDDDPDAQPDKDWDDDPDPVCVVVVVVVLSVVVSVDVRWDWDQDPVPRIIMITHDDPCVVVD

Solvent-accessible surface area (backbone atoms only — not comparable to full-atom values): 7206 Å² total; per-residue (Å²): 114,65,82,94,52,88,77,90,70,97,75,80,67,91,94,65,75,79,88,84,83,92,53,73,90,79,43,61,75,77,78,67,91,74,89,60,90,92,63,84,72,74,80,76,85,79,70,96,63,70,52,76,50,71,45,80,56,79,62,96,46,83,86,45,45,70,58,50,54,54,49,52,54,52,46,34,45,73,34,83,60,39,45,74,49,69,41,87,89,78,67,48,35,34,44,27,25,60,69,84,65,56,84,76,112

Organism: Pseudocohnilembus persalinus (NCBI:txid266149)

pLDDT: mean 82.84, std 8.21, range [52.44, 92.12]

Secondary structure (DSSP, 8-state):
-BTTB----S---TT------S-TTT-SS-----S-SS--PPPPPPPS----EEEEE--SSGGGHHHHHHHHHHHHHH-SS-EEEE-TTT--EEEEE-SGGGGG-

InterPro domains:
  IPR009000 Translation protein, beta-barrel domain superfamily [SSF50447] (1-45)
  IPR035647 EF-G domain III/V-like [SSF54980] (48-101)
  IPR041095 Elongation F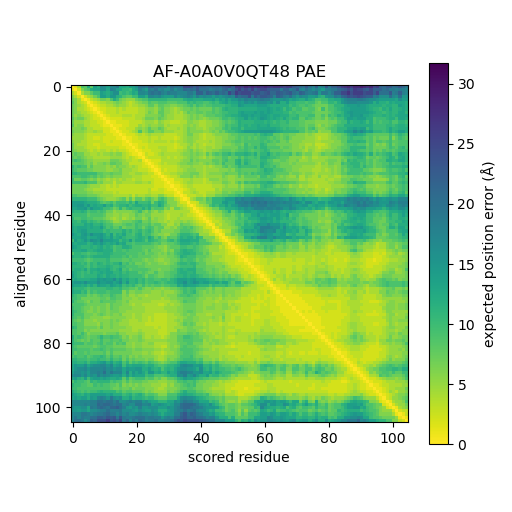actor G, domain II [PF14492] (51-100)